Protein AF-A0A7C0WNP3-F1 (afdb_monomer)

Structure (mmCIF, N/CA/C/O backbone):
data_AF-A0A7C0WNP3-F1
#
_entry.id   AF-A0A7C0WNP3-F1
#
loop_
_atom_site.group_PDB
_atom_site.id
_atom_site.type_symbol
_atom_site.label_atom_id
_atom_site.label_alt_id
_atom_site.label_comp_id
_atom_site.label_asym_id
_atom_site.label_entity_id
_atom_site.label_seq_id
_atom_site.pdbx_PDB_ins_code
_atom_site.Cartn_x
_atom_site.Cartn_y
_atom_site.Cartn_z
_atom_site.occupancy
_atom_site.B_iso_or_equiv
_atom_site.auth_seq_id
_atom_site.auth_comp_id
_atom_site.auth_asym_id
_atom_site.auth_atom_id
_atom_site.pdbx_PDB_model_num
ATOM 1 N N . MET A 1 1 ? 27.867 0.418 -64.874 1.00 55.53 1 MET A N 1
ATOM 2 C CA . MET A 1 1 ? 28.407 1.321 -63.824 1.00 55.53 1 MET A CA 1
ATOM 3 C C . MET A 1 1 ? 27.461 1.413 -62.623 1.00 55.53 1 MET A C 1
ATOM 5 O O . MET A 1 1 ? 27.958 1.504 -61.514 1.00 55.53 1 MET A O 1
ATOM 9 N N . SER A 1 2 ? 26.140 1.313 -62.825 1.00 58.91 2 SER A N 1
ATOM 10 C CA . SER A 1 2 ? 25.099 1.189 -61.785 1.00 58.91 2 SER A CA 1
ATOM 11 C C . SER A 1 2 ? 25.270 -0.028 -60.868 1.00 58.91 2 SER A C 1
ATOM 13 O O . SER A 1 2 ? 25.269 0.108 -59.652 1.00 58.91 2 SER A O 1
ATOM 15 N N . ASP A 1 3 ? 25.542 -1.202 -61.437 1.00 67.81 3 ASP A N 1
ATOM 16 C CA . ASP A 1 3 ? 25.469 -2.469 -60.688 1.00 67.81 3 ASP A CA 1
ATOM 17 C C . ASP A 1 3 ? 26.593 -2.628 -59.649 1.00 67.81 3 ASP A C 1
ATOM 19 O O . ASP A 1 3 ? 26.446 -3.317 -58.645 1.00 67.81 3 ASP A O 1
ATOM 23 N N . LEU A 1 4 ? 27.722 -1.945 -59.865 1.00 59.81 4 LEU A N 1
ATOM 24 C CA . LEU A 1 4 ? 28.853 -1.890 -58.931 1.00 59.81 4 LEU A CA 1
ATOM 25 C C . LEU A 1 4 ? 28.584 -0.941 -57.756 1.00 59.81 4 LEU A C 1
ATOM 27 O O . LEU A 1 4 ? 29.032 -1.191 -56.636 1.00 59.81 4 LEU A O 1
ATOM 31 N N . VAL A 1 5 ? 27.839 0.135 -58.017 1.00 65.94 5 VAL A N 1
ATOM 32 C CA . VAL A 1 5 ? 27.430 1.126 -57.019 1.00 65.94 5 VAL A CA 1
ATOM 33 C C . VAL A 1 5 ? 26.389 0.504 -56.084 1.00 65.94 5 VAL A C 1
ATOM 35 O O . VAL A 1 5 ? 26.538 0.611 -54.868 1.00 65.94 5 VAL A O 1
ATOM 38 N N . ASP A 1 6 ? 25.444 -0.269 -56.621 1.00 64.62 6 ASP A N 1
ATOM 39 C CA . ASP A 1 6 ? 24.454 -1.019 -55.835 1.00 64.62 6 ASP A CA 1
ATOM 40 C C . ASP A 1 6 ? 25.078 -2.157 -55.007 1.00 64.62 6 ASP A C 1
ATOM 42 O O . ASP A 1 6 ? 24.654 -2.413 -53.875 1.00 64.62 6 ASP A O 1
ATOM 46 N N . LEU A 1 7 ? 26.141 -2.801 -55.508 1.00 61.31 7 LEU A N 1
ATOM 47 C CA . LEU A 1 7 ? 26.855 -3.854 -54.776 1.00 61.31 7 LEU A CA 1
ATOM 48 C C . LEU A 1 7 ? 27.649 -3.299 -53.575 1.00 61.31 7 LEU A C 1
ATOM 50 O O . LEU A 1 7 ? 27.666 -3.899 -52.495 1.00 61.31 7 LEU A O 1
ATOM 54 N N . LEU A 1 8 ? 28.288 -2.135 -53.743 1.00 58.16 8 LEU A N 1
ATOM 55 C CA . LEU A 1 8 ? 29.068 -1.472 -52.690 1.00 58.16 8 LEU A CA 1
ATOM 56 C C . LEU A 1 8 ? 28.169 -0.773 -51.658 1.00 58.16 8 LEU A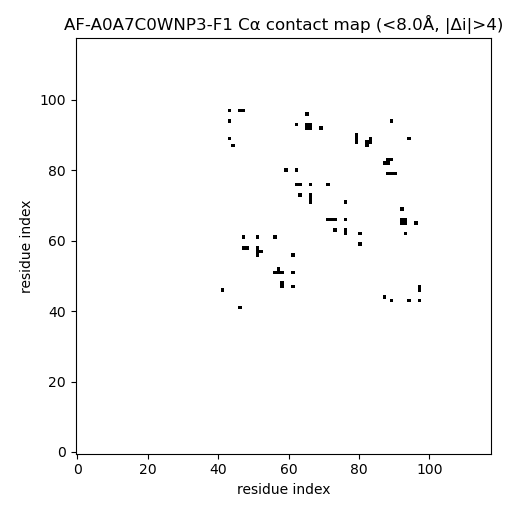 C 1
ATOM 58 O O . LEU A 1 8 ? 28.386 -0.924 -50.448 1.00 58.16 8 LEU A O 1
ATOM 62 N N . LEU A 1 9 ? 27.122 -0.073 -52.107 1.00 59.62 9 LEU A N 1
ATOM 63 C CA . LEU A 1 9 ? 26.142 0.573 -51.227 1.00 59.62 9 LEU A CA 1
ATOM 64 C C . LEU A 1 9 ? 25.256 -0.448 -50.506 1.00 59.62 9 LEU A C 1
ATOM 66 O O . LEU A 1 9 ? 24.931 -0.246 -49.339 1.00 59.62 9 LEU A O 1
ATOM 70 N N . GLY A 1 10 ? 24.917 -1.583 -51.121 1.00 65.19 10 GLY A N 1
ATOM 71 C CA . GLY A 1 10 ? 24.077 -2.613 -50.501 1.00 65.19 10 GLY A CA 1
ATOM 72 C C . GLY A 1 10 ? 24.696 -3.256 -49.253 1.00 65.19 10 GLY A C 1
ATOM 73 O O . GLY A 1 10 ? 23.986 -3.598 -48.309 1.00 65.19 10 GLY A O 1
ATOM 74 N N . SER A 1 11 ? 26.024 -3.395 -49.202 1.00 66.06 11 SER A N 1
ATOM 75 C CA . SER A 1 11 ? 26.714 -3.992 -48.046 1.00 66.06 11 SER A CA 1
ATOM 76 C C . SER A 1 11 ? 26.860 -3.022 -46.867 1.00 66.06 11 SER A C 1
ATOM 78 O O . SER A 1 11 ? 26.741 -3.422 -45.706 1.00 66.06 11 SER A O 1
ATOM 80 N N . THR A 1 12 ? 27.082 -1.741 -47.157 1.00 78.25 12 THR A N 1
ATOM 81 C CA . THR A 1 12 ? 27.269 -0.682 -46.158 1.00 78.25 12 THR A CA 1
ATOM 82 C C . THR A 1 12 ? 25.932 -0.237 -45.575 1.00 78.25 12 THR A C 1
ATOM 84 O O . THR A 1 12 ? 25.797 -0.160 -44.355 1.00 78.25 12 THR A O 1
ATOM 87 N N . THR A 1 13 ? 24.907 -0.071 -46.413 1.00 81.56 13 THR A N 1
ATOM 88 C CA . THR A 1 13 ? 23.538 0.257 -45.979 1.00 81.56 13 THR A CA 1
ATOM 89 C C . THR A 1 13 ? 22.959 -0.809 -45.051 1.00 81.56 13 THR A C 1
ATOM 91 O O . THR A 1 13 ? 22.448 -0.463 -43.991 1.00 81.56 13 THR A O 1
ATOM 94 N N . ARG A 1 14 ? 23.136 -2.102 -45.359 1.00 81.00 14 ARG A N 1
ATOM 95 C CA . ARG A 1 14 ? 22.689 -3.209 -44.490 1.00 81.00 14 ARG A CA 1
ATOM 96 C C . ARG A 1 14 ? 23.351 -3.192 -43.110 1.00 81.00 14 ARG A C 1
ATOM 98 O O . ARG A 1 14 ? 22.697 -3.458 -42.103 1.00 81.00 14 ARG A O 1
ATOM 105 N N . ARG A 1 15 ? 24.645 -2.866 -43.038 1.00 85.44 15 ARG A N 1
ATOM 106 C CA . ARG A 1 15 ? 25.372 -2.756 -41.758 1.00 85.44 15 ARG A CA 1
ATOM 107 C C . ARG A 1 15 ? 24.862 -1.582 -40.926 1.00 85.44 15 ARG A C 1
ATOM 109 O O . ARG A 1 15 ? 24.664 -1.733 -39.723 1.00 85.44 15 ARG A O 1
ATOM 116 N N . LEU A 1 16 ? 24.593 -0.447 -41.569 1.00 85.44 16 LEU A N 1
ATOM 117 C CA . LEU A 1 16 ? 24.041 0.735 -40.909 1.00 85.44 16 LEU A CA 1
ATOM 118 C C . LEU A 1 16 ? 22.619 0.484 -40.397 1.00 85.44 16 LEU A C 1
ATOM 120 O O . LEU A 1 16 ? 22.328 0.803 -39.248 1.00 85.44 16 LEU A O 1
ATOM 124 N N . THR A 1 17 ? 21.755 -0.163 -41.182 1.00 88.62 17 THR A N 1
ATOM 125 C CA . THR A 1 17 ? 20.389 -0.487 -40.741 1.00 88.62 17 THR A CA 1
ATOM 126 C C . THR A 1 17 ? 20.382 -1.442 -39.553 1.00 88.62 17 THR A C 1
ATOM 128 O O . THR A 1 17 ? 19.632 -1.227 -38.606 1.00 88.62 17 THR A O 1
ATOM 131 N N . ILE A 1 18 ? 21.248 -2.463 -39.554 1.00 90.94 18 ILE A N 1
ATOM 132 C CA . ILE A 1 18 ? 21.372 -3.389 -38.417 1.00 90.94 18 ILE A CA 1
ATOM 133 C C . ILE A 1 18 ? 21.883 -2.643 -37.178 1.00 90.94 18 ILE A C 1
ATOM 135 O O . ILE A 1 18 ? 21.351 -2.831 -36.087 1.00 90.94 18 ILE A O 1
ATOM 139 N N . SER A 1 19 ? 22.870 -1.759 -37.340 1.00 91.12 19 SER A N 1
ATOM 140 C CA . SER A 1 19 ? 23.404 -0.950 -36.240 1.00 91.12 19 SER A CA 1
ATOM 141 C C . SER A 1 19 ? 22.347 -0.022 -35.633 1.00 91.12 19 SER A C 1
ATOM 143 O O . SER A 1 19 ? 22.242 0.052 -34.409 1.00 91.12 19 SER A O 1
ATOM 145 N N . ILE A 1 20 ? 21.527 0.628 -36.463 1.00 92.75 20 ILE A N 1
ATOM 146 C CA . ILE A 1 20 ? 20.429 1.493 -36.011 1.00 92.75 20 ILE A CA 1
ATOM 147 C C . ILE A 1 20 ? 19.371 0.673 -35.264 1.00 92.75 20 ILE A C 1
ATOM 149 O O . ILE A 1 20 ? 18.962 1.062 -34.172 1.00 92.75 20 ILE A O 1
ATOM 153 N N . LEU A 1 21 ? 18.964 -0.485 -35.796 1.00 94.12 21 LEU A N 1
ATOM 154 C CA . LEU A 1 21 ? 17.990 -1.359 -35.134 1.00 94.12 21 LEU A CA 1
ATOM 155 C C . LEU A 1 21 ? 18.496 -1.855 -33.773 1.00 94.12 21 LEU A C 1
ATOM 157 O O . LEU A 1 21 ? 17.753 -1.815 -32.794 1.00 94.12 21 LEU A O 1
ATOM 161 N N . LEU A 1 22 ? 19.768 -2.254 -33.680 1.00 94.69 22 LEU A N 1
ATOM 162 C CA . LEU A 1 22 ? 20.379 -2.648 -32.410 1.00 94.69 22 LEU A CA 1
ATOM 163 C C . LEU A 1 22 ? 20.417 -1.489 -31.412 1.00 94.69 22 LEU A C 1
ATOM 165 O O . LEU A 1 22 ? 20.085 -1.688 -30.247 1.00 94.69 22 LEU A O 1
ATOM 169 N N . ALA A 1 23 ? 20.756 -0.276 -31.852 1.00 94.31 23 ALA A N 1
ATOM 170 C CA . ALA A 1 23 ? 20.743 0.899 -30.985 1.00 94.31 23 ALA A CA 1
ATOM 171 C C . ALA A 1 23 ? 19.331 1.202 -30.448 1.00 94.31 23 ALA A C 1
ATOM 173 O O . ALA A 1 23 ? 19.175 1.496 -29.261 1.00 94.31 23 ALA A O 1
ATOM 174 N N . VAL A 1 24 ? 18.287 1.063 -31.273 1.00 95.25 24 VAL A N 1
ATOM 175 C CA . VAL A 1 24 ? 16.883 1.228 -30.846 1.00 95.25 24 VAL A CA 1
ATOM 176 C C . VAL A 1 24 ? 16.473 0.151 -29.831 1.00 95.25 24 VAL A C 1
ATOM 178 O O . VAL A 1 24 ? 15.853 0.452 -28.811 1.00 95.25 24 VAL A O 1
ATOM 181 N N . ILE A 1 25 ? 16.865 -1.105 -30.045 1.00 95.44 25 ILE A N 1
ATOM 182 C CA . ILE A 1 25 ? 16.584 -2.194 -29.095 1.00 95.44 25 ILE A CA 1
ATOM 183 C C . ILE A 1 25 ? 17.318 -1.966 -27.765 1.00 95.44 25 ILE A C 1
ATOM 185 O O . ILE A 1 25 ? 16.737 -2.114 -26.694 1.00 95.44 25 ILE A O 1
ATOM 189 N N . ILE A 1 26 ? 18.586 -1.558 -27.808 1.00 94.94 26 ILE A N 1
ATOM 190 C CA . ILE A 1 26 ? 19.386 -1.313 -26.602 1.00 94.94 26 ILE A CA 1
ATOM 191 C C . ILE A 1 26 ? 18.819 -0.127 -25.814 1.00 94.94 26 ILE A C 1
ATOM 193 O O . ILE A 1 26 ? 18.653 -0.215 -24.600 1.00 94.94 26 ILE A O 1
ATOM 197 N N . THR A 1 27 ? 18.466 0.969 -26.486 1.00 94.06 27 THR A N 1
ATOM 198 C CA . THR A 1 27 ? 17.875 2.151 -25.833 1.00 94.06 27 THR A CA 1
ATOM 199 C C . THR A 1 27 ? 16.511 1.855 -25.205 1.00 94.06 27 THR A C 1
ATOM 201 O O . THR A 1 27 ? 16.252 2.272 -24.072 1.00 94.06 27 THR A O 1
ATOM 204 N N . THR A 1 28 ? 15.654 1.079 -25.872 1.00 91.25 28 THR A N 1
ATOM 205 C CA . THR A 1 28 ? 14.366 0.636 -25.302 1.00 91.25 28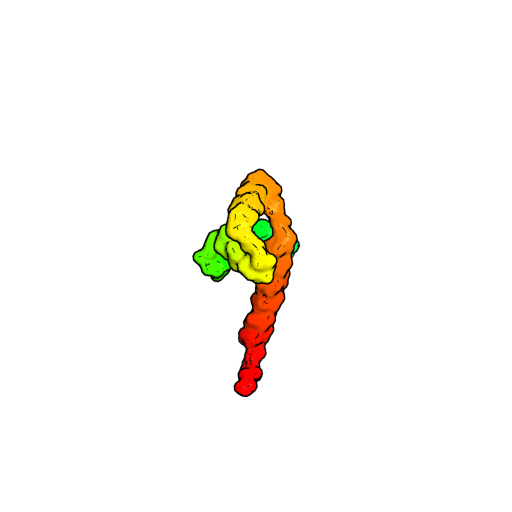 THR A CA 1
ATOM 206 C C . THR A 1 28 ? 14.549 -0.325 -24.123 1.00 91.25 28 THR A C 1
ATOM 208 O O . THR A 1 28 ? 13.884 -0.180 -23.099 1.00 91.25 28 THR A O 1
ATOM 211 N N . ALA A 1 29 ? 15.508 -1.249 -24.190 1.00 93.12 29 ALA A N 1
ATOM 212 C CA . ALA A 1 29 ? 15.823 -2.142 -23.075 1.00 93.12 29 ALA A CA 1
ATOM 213 C C . ALA A 1 29 ? 16.381 -1.382 -21.858 1.00 93.12 29 ALA A C 1
ATOM 215 O O . ALA A 1 29 ? 15.946 -1.616 -20.730 1.00 93.12 29 ALA A O 1
ATOM 216 N N . ILE A 1 30 ? 17.298 -0.432 -22.070 1.00 92.12 30 ILE A N 1
ATOM 217 C CA . ILE A 1 30 ? 17.868 0.399 -20.998 1.00 92.12 30 ILE A CA 1
ATOM 218 C C . ILE A 1 30 ? 16.778 1.250 -20.343 1.00 92.12 30 ILE A C 1
ATOM 220 O O . ILE A 1 30 ? 16.697 1.290 -19.117 1.00 92.12 30 ILE A O 1
ATOM 224 N N . THR A 1 31 ? 15.912 1.897 -21.128 1.00 86.81 31 THR A N 1
ATOM 225 C CA . THR A 1 31 ? 14.796 2.681 -20.571 1.00 86.81 31 THR A CA 1
ATOM 226 C C . THR A 1 31 ? 13.841 1.804 -19.766 1.00 86.81 31 THR A C 1
ATOM 228 O O . THR A 1 31 ? 13.475 2.181 -18.655 1.00 86.81 31 THR A O 1
ATOM 231 N N . PHE A 1 32 ? 13.511 0.604 -20.240 1.00 86.62 32 PHE A N 1
ATOM 232 C CA . PHE A 1 32 ? 12.679 -0.345 -19.501 1.00 86.62 32 PHE A CA 1
ATOM 233 C C . PHE A 1 32 ? 13.308 -0.782 -18.167 1.00 86.62 32 PHE A C 1
ATOM 235 O O . PHE A 1 32 ? 12.641 -0.772 -17.129 1.00 86.62 32 PHE A O 1
ATOM 242 N N . ILE A 1 33 ? 14.604 -1.110 -18.168 1.00 84.31 33 ILE A N 1
ATOM 243 C CA . ILE A 1 33 ? 15.350 -1.473 -16.955 1.00 84.31 33 ILE A CA 1
ATOM 244 C C . ILE A 1 33 ? 15.366 -0.288 -15.983 1.00 84.31 33 ILE A C 1
ATOM 246 O O . ILE A 1 33 ? 14.984 -0.443 -14.824 1.00 84.31 33 ILE A O 1
ATOM 250 N N . LEU A 1 34 ? 15.721 0.912 -16.444 1.00 80.25 34 LEU A N 1
ATOM 251 C CA . LEU A 1 34 ? 15.758 2.107 -15.599 1.00 80.25 34 LEU A CA 1
ATOM 252 C C . LEU A 1 34 ? 14.384 2.447 -15.015 1.00 80.25 34 LEU A C 1
ATOM 254 O O . LEU A 1 34 ? 14.306 2.806 -13.845 1.00 80.25 34 LEU A O 1
ATOM 258 N N . LEU A 1 35 ? 13.296 2.280 -15.770 1.00 73.19 35 LEU A N 1
ATOM 259 C CA . LEU A 1 35 ? 11.938 2.463 -15.251 1.00 73.19 35 LEU A CA 1
ATOM 260 C C . LEU A 1 35 ? 11.600 1.445 -14.157 1.00 73.19 35 LEU A C 1
ATOM 262 O O . LEU A 1 35 ? 10.973 1.806 -13.161 1.00 73.19 35 LEU A O 1
ATOM 266 N N . LYS A 1 36 ? 12.059 0.196 -14.290 1.00 70.62 36 LYS A N 1
ATOM 267 C CA . LYS A 1 36 ? 11.860 -0.820 -13.250 1.00 70.62 36 LYS A CA 1
ATOM 268 C C . LYS A 1 36 ? 12.681 -0.547 -11.987 1.00 70.62 36 LYS A C 1
ATOM 270 O O . LYS A 1 36 ? 12.190 -0.801 -10.891 1.00 70.62 36 LYS A O 1
ATOM 275 N N . PHE A 1 37 ? 13.899 -0.024 -12.135 1.00 63.38 37 PHE A N 1
ATOM 276 C CA . PHE A 1 37 ? 14.805 0.280 -11.020 1.00 63.38 37 PHE A CA 1
ATOM 277 C C . PHE A 1 37 ? 14.556 1.649 -10.370 1.00 63.38 37 PHE A C 1
ATOM 279 O O . PHE A 1 37 ? 14.914 1.841 -9.212 1.00 63.38 37 PHE A O 1
ATOM 286 N N . LYS A 1 38 ? 13.900 2.593 -11.058 1.00 56.06 38 LYS A N 1
ATOM 287 C CA . LYS A 1 38 ? 13.510 3.901 -10.498 1.00 56.06 38 LYS A CA 1
ATOM 288 C C . LYS A 1 38 ? 12.248 3.831 -9.626 1.00 56.06 38 LYS A C 1
ATOM 290 O O . LYS A 1 38 ? 11.752 4.867 -9.188 1.00 56.06 38 LYS A O 1
ATOM 295 N N . LYS A 1 39 ? 11.734 2.631 -9.326 1.00 55.56 39 LYS A N 1
ATOM 296 C CA . LYS A 1 39 ? 10.801 2.442 -8.210 1.00 55.56 39 LYS A CA 1
ATOM 297 C C . LYS A 1 39 ? 11.577 2.713 -6.917 1.00 55.56 39 LYS A C 1
ATOM 299 O O . LYS A 1 39 ? 12.242 1.831 -6.382 1.00 55.56 39 LYS A O 1
ATOM 304 N N . GLY A 1 40 ? 11.552 3.971 -6.472 1.00 59.28 40 GLY A N 1
ATOM 305 C CA . GLY A 1 40 ? 12.042 4.378 -5.157 1.00 59.28 40 GLY A CA 1
ATOM 306 C C . GLY A 1 40 ? 11.325 3.616 -4.038 1.00 59.28 40 GLY A C 1
ATOM 307 O O . GLY A 1 40 ? 10.449 2.790 -4.300 1.00 59.28 40 GLY A O 1
ATOM 308 N N . ARG A 1 41 ? 11.686 3.879 -2.773 1.00 63.84 41 ARG A N 1
ATOM 309 C CA . ARG A 1 41 ? 10.909 3.345 -1.643 1.00 63.84 41 ARG A CA 1
ATOM 310 C C . ARG A 1 41 ? 9.446 3.716 -1.862 1.00 63.84 41 ARG A C 1
ATOM 312 O O . ARG A 1 41 ? 9.138 4.904 -1.909 1.00 63.84 41 ARG A O 1
ATOM 319 N N . LYS A 1 42 ? 8.598 2.697 -2.011 1.00 78.00 42 LYS A N 1
ATOM 320 C CA . LYS A 1 42 ? 7.155 2.882 -2.116 1.00 78.00 42 LYS A CA 1
ATOM 321 C C . LYS A 1 42 ? 6.678 3.687 -0.918 1.00 78.00 42 LYS A C 1
ATOM 323 O O . LYS A 1 42 ? 7.174 3.474 0.199 1.00 78.00 42 LYS A O 1
ATOM 328 N N . THR A 1 43 ? 5.741 4.595 -1.144 1.00 85.75 43 THR A N 1
ATOM 329 C CA . THR A 1 43 ? 5.100 5.287 -0.028 1.00 85.75 43 THR A CA 1
ATOM 330 C C . THR A 1 43 ? 4.295 4.283 0.800 1.00 85.75 43 THR A C 1
ATOM 332 O O . THR A 1 43 ? 4.090 3.129 0.408 1.00 85.75 43 THR A O 1
ATOM 335 N N . ILE A 1 44 ? 3.893 4.673 2.005 1.00 85.31 44 ILE A N 1
ATOM 336 C CA . ILE A 1 44 ? 3.173 3.753 2.891 1.00 85.31 44 ILE A CA 1
ATOM 337 C C . ILE A 1 44 ? 1.788 3.432 2.300 1.00 85.31 44 ILE A C 1
ATOM 339 O O . ILE A 1 44 ? 1.333 2.298 2.399 1.00 85.31 44 ILE A O 1
ATOM 343 N N . GLU A 1 45 ? 1.174 4.399 1.628 1.00 87.94 45 GLU A N 1
ATOM 344 C CA . GLU A 1 45 ? -0.085 4.291 0.893 1.00 87.94 45 GLU A CA 1
ATOM 345 C C . GLU A 1 45 ? 0.047 3.308 -0.273 1.00 87.94 45 GLU A C 1
ATOM 347 O O . GLU A 1 45 ? -0.732 2.367 -0.379 1.00 87.94 45 GLU A O 1
ATOM 352 N N . GLU A 1 46 ? 1.092 3.447 -1.096 1.00 87.81 46 GLU A N 1
ATOM 353 C CA . GLU A 1 46 ? 1.367 2.503 -2.187 1.00 87.81 46 GLU A CA 1
ATOM 354 C C . GLU A 1 46 ? 1.566 1.076 -1.665 1.00 87.81 46 GLU A C 1
ATOM 356 O O . GLU A 1 46 ? 1.110 0.112 -2.276 1.00 87.81 46 GLU A O 1
ATOM 361 N N . ARG A 1 47 ? 2.227 0.924 -0.513 1.00 89.38 47 ARG A N 1
ATOM 362 C CA . ARG A 1 47 ? 2.392 -0.385 0.129 1.00 89.38 47 ARG A CA 1
ATOM 363 C C . ARG A 1 47 ? 1.073 -0.955 0.635 1.00 89.38 47 ARG A C 1
ATOM 365 O O . ARG A 1 47 ? 0.849 -2.152 0.489 1.00 89.38 47 ARG A O 1
ATOM 372 N N . LEU A 1 48 ? 0.237 -0.125 1.252 1.00 91.12 48 LEU A N 1
ATOM 373 C CA . LEU A 1 48 ? -1.076 -0.531 1.745 1.00 91.12 48 LEU A CA 1
ATOM 374 C C . LEU A 1 48 ? -1.968 -0.979 0.579 1.00 91.12 48 LEU A C 1
ATOM 376 O O . LEU A 1 48 ? -2.602 -2.030 0.658 1.00 91.12 48 LEU A O 1
ATOM 380 N N . PHE A 1 49 ? -1.938 -0.231 -0.524 1.00 91.06 49 PHE A N 1
ATOM 381 C CA . PHE A 1 49 ? -2.614 -0.580 -1.767 1.00 91.06 49 PHE A CA 1
ATOM 382 C C . PHE A 1 49 ? -2.094 -1.901 -2.349 1.00 91.06 49 PHE A C 1
ATOM 384 O O . PHE A 1 49 ? -2.876 -2.784 -2.688 1.00 91.06 49 PHE A O 1
ATOM 391 N N . ASP A 1 50 ? -0.778 -2.086 -2.434 1.00 90.06 50 ASP A N 1
ATOM 392 C CA . ASP A 1 50 ? -0.204 -3.320 -2.976 1.00 90.06 50 ASP A CA 1
ATOM 393 C C . ASP A 1 50 ? -0.570 -4.550 -2.130 1.00 90.06 50 ASP A C 1
ATOM 395 O O . ASP A 1 50 ? -0.876 -5.607 -2.682 1.00 90.06 50 ASP A O 1
ATOM 399 N N . ILE A 1 51 ? -0.566 -4.422 -0.799 1.00 90.56 51 ILE A N 1
ATOM 400 C CA . ILE A 1 51 ? -0.922 -5.521 0.111 1.00 90.56 51 ILE A CA 1
ATOM 401 C C . ILE A 1 51 ? -2.413 -5.840 0.027 1.00 90.56 51 ILE A C 1
ATOM 403 O O . ILE A 1 51 ? -2.768 -7.018 -0.029 1.00 90.56 51 ILE A O 1
ATOM 407 N N . SER A 1 52 ? -3.280 -4.825 -0.021 1.00 92.56 52 SER A N 1
ATOM 408 C CA . SER A 1 52 ? -4.727 -5.042 -0.134 1.00 92.56 52 SER A CA 1
ATOM 409 C C . SER A 1 52 ? -5.060 -5.753 -1.446 1.00 92.56 52 SER A C 1
ATOM 411 O O . SER A 1 52 ? -5.805 -6.730 -1.458 1.00 92.56 52 SER A O 1
ATOM 413 N N . ARG A 1 53 ? -4.383 -5.383 -2.540 1.00 92.62 53 ARG A N 1
ATOM 414 C CA . ARG A 1 53 ? -4.501 -6.062 -3.839 1.00 92.62 53 ARG A CA 1
ATOM 415 C C . ARG A 1 53 ? -3.937 -7.474 -3.839 1.00 92.62 53 ARG A C 1
ATOM 417 O O . ARG A 1 53 ? -4.559 -8.360 -4.414 1.00 92.62 53 ARG A O 1
ATOM 424 N N . ALA A 1 54 ? -2.791 -7.706 -3.205 1.00 88.81 54 ALA A N 1
ATOM 425 C CA . ALA A 1 54 ? -2.201 -9.041 -3.116 1.00 88.81 54 ALA A CA 1
ATOM 426 C C . ALA A 1 54 ? -3.079 -10.021 -2.319 1.00 88.81 54 ALA A C 1
ATOM 428 O O . ALA A 1 54 ? -3.043 -11.223 -2.577 1.00 88.81 54 ALA A O 1
ATOM 429 N N . ARG A 1 55 ? -3.858 -9.506 -1.363 1.00 90.19 55 ARG A N 1
ATOM 430 C CA . ARG A 1 55 ? -4.767 -10.277 -0.505 1.00 90.19 55 ARG A CA 1
ATOM 431 C C . ARG A 1 55 ? -6.224 -10.270 -0.972 1.00 90.19 55 ARG A C 1
ATOM 433 O O . ARG A 1 55 ? -7.050 -10.893 -0.315 1.00 90.19 55 ARG A O 1
ATOM 440 N N . ASP A 1 56 ? -6.521 -9.580 -2.073 1.00 93.12 56 ASP A N 1
ATOM 441 C CA . ASP A 1 56 ? -7.878 -9.359 -2.589 1.00 93.12 56 ASP A CA 1
ATOM 442 C C . ASP A 1 56 ? -8.855 -8.821 -1.522 1.00 93.12 56 ASP A C 1
ATOM 444 O O . ASP A 1 56 ? -9.999 -9.253 -1.404 1.00 93.12 56 ASP A O 1
ATOM 448 N N . CYS A 1 57 ? -8.379 -7.878 -0.705 1.00 94.31 57 CYS A N 1
ATOM 449 C CA . CYS A 1 57 ? -9.1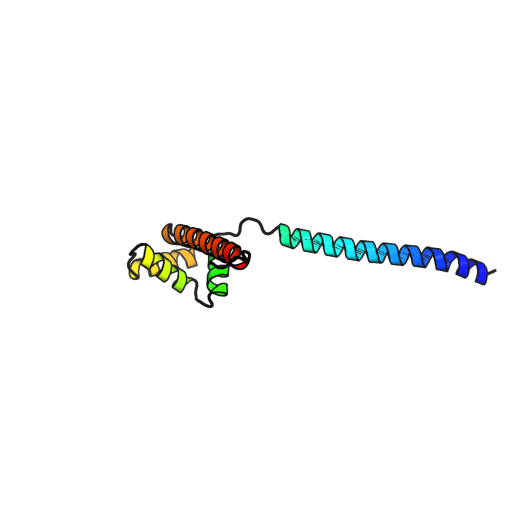60 -7.219 0.338 1.00 94.31 57 CYS A CA 1
ATOM 450 C C . CYS A 1 57 ? -9.149 -5.695 0.175 1.00 94.31 57 CYS A C 1
ATOM 452 O O . CYS A 1 57 ? -8.444 -5.134 -0.670 1.00 94.31 57 CYS A O 1
ATOM 454 N N . SER A 1 58 ? -9.959 -5.001 0.971 1.00 94.50 58 SER A N 1
ATOM 455 C CA . SER A 1 58 ? -9.940 -3.543 1.018 1.00 94.50 58 SER A CA 1
ATOM 456 C C . SER A 1 58 ? -8.832 -3.030 1.942 1.00 94.50 58 SER A C 1
ATOM 458 O O . SER A 1 58 ? -8.382 -3.708 2.864 1.00 94.50 58 SER A O 1
ATOM 460 N N . GLU A 1 59 ? -8.408 -1.782 1.738 1.00 93.06 59 GLU A N 1
ATOM 461 C CA . GLU A 1 59 ? -7.488 -1.113 2.668 1.00 93.06 59 GLU A CA 1
ATOM 462 C C . GLU A 1 59 ? -8.086 -1.003 4.079 1.00 93.06 59 GLU A C 1
ATOM 464 O O . GLU A 1 59 ? -7.353 -1.077 5.061 1.00 93.06 59 GLU A O 1
ATOM 469 N N . TYR A 1 60 ? -9.415 -0.904 4.192 1.00 95.00 60 TYR A N 1
ATOM 470 C CA . TYR A 1 60 ? -10.111 -0.901 5.477 1.00 95.00 60 TYR A CA 1
ATOM 471 C C . TYR A 1 60 ? -9.972 -2.237 6.222 1.00 95.00 60 TYR A C 1
ATOM 473 O O . TYR A 1 60 ? -9.774 -2.243 7.436 1.00 95.00 60 TYR A O 1
ATOM 481 N N . ASP A 1 61 ? -9.983 -3.365 5.510 1.00 95.00 61 ASP A N 1
ATOM 482 C CA . ASP A 1 61 ? -9.782 -4.683 6.125 1.00 95.00 61 ASP A CA 1
ATOM 483 C C . ASP A 1 61 ? -8.383 -4.795 6.744 1.00 95.00 61 ASP A C 1
ATOM 485 O O . ASP A 1 61 ? -8.224 -5.318 7.847 1.00 95.00 61 ASP A O 1
ATOM 489 N N . LEU A 1 62 ? -7.369 -4.220 6.087 1.00 94.25 62 LEU A N 1
ATOM 490 C CA . LEU A 1 62 ? -6.016 -4.130 6.645 1.00 94.25 62 LEU A CA 1
ATOM 491 C C . LEU A 1 62 ? -5.967 -3.243 7.893 1.00 94.25 62 LEU A C 1
ATOM 493 O O . LEU A 1 62 ? -5.225 -3.542 8.830 1.00 94.25 62 LEU A O 1
ATOM 497 N N . PHE A 1 63 ? -6.756 -2.166 7.929 1.00 95.50 63 PHE A N 1
ATOM 498 C CA . PHE A 1 63 ? -6.892 -1.327 9.119 1.00 95.50 63 PHE A CA 1
ATOM 499 C C . PHE A 1 63 ? -7.501 -2.104 10.287 1.00 95.50 63 PHE A C 1
ATOM 501 O O . PHE A 1 63 ? -6.976 -2.034 11.398 1.00 95.50 63 PHE A O 1
ATOM 508 N N . MET A 1 64 ? -8.548 -2.888 10.033 1.00 95.88 64 MET A N 1
ATOM 509 C CA . MET A 1 64 ? -9.190 -3.737 11.039 1.00 95.88 64 MET A CA 1
ATOM 510 C C . MET A 1 64 ? -8.260 -4.848 11.541 1.00 95.88 64 MET A C 1
ATOM 512 O O . MET A 1 64 ? -8.169 -5.082 12.746 1.00 95.88 64 MET A O 1
ATOM 516 N N . GLU A 1 65 ? -7.508 -5.496 10.650 1.00 94.12 65 GLU A N 1
ATOM 517 C CA . GLU A 1 65 ? -6.531 -6.525 11.028 1.00 94.12 65 GLU A CA 1
ATOM 518 C C . GLU A 1 65 ? -5.400 -5.936 11.883 1.00 94.12 65 GLU A C 1
ATOM 520 O O . GLU A 1 65 ? -5.054 -6.466 12.945 1.00 94.12 65 GLU A O 1
ATOM 525 N N . ALA A 1 66 ? -4.855 -4.793 11.462 1.00 94.00 66 ALA A N 1
ATOM 526 C CA . ALA A 1 66 ? -3.822 -4.087 12.206 1.00 94.00 66 ALA A CA 1
ATOM 527 C C . ALA A 1 66 ? -4.322 -3.613 13.578 1.00 94.00 66 ALA A C 1
ATOM 529 O O . ALA A 1 66 ? -3.595 -3.715 14.571 1.00 94.00 66 ALA A O 1
ATOM 530 N N . ALA A 1 67 ? -5.563 -3.130 13.642 1.00 94.38 67 ALA A N 1
ATOM 531 C CA . ALA A 1 67 ? -6.226 -2.736 14.876 1.00 94.38 67 ALA A CA 1
ATOM 532 C C . ALA A 1 67 ? -6.410 -3.916 15.832 1.00 94.38 67 ALA A C 1
ATOM 534 O O . ALA A 1 67 ? -6.156 -3.763 17.026 1.00 94.38 67 ALA A O 1
ATOM 535 N N . GLY A 1 68 ? -6.756 -5.101 15.318 1.00 92.62 68 GLY A N 1
ATOM 536 C CA . GLY A 1 68 ? -6.879 -6.324 16.112 1.00 92.62 68 GLY A CA 1
ATOM 537 C C . GLY A 1 68 ? -5.585 -6.695 16.841 1.00 92.62 68 GLY A C 1
ATOM 538 O O . GLY A 1 68 ? -5.617 -7.061 18.013 1.00 92.62 68 GLY A O 1
ATOM 539 N N . MET A 1 69 ? -4.426 -6.515 16.202 1.00 90.75 69 MET A N 1
ATOM 540 C CA . MET A 1 69 ? -3.128 -6.764 16.848 1.00 90.75 69 MET A CA 1
ATOM 541 C C . MET A 1 69 ? -2.787 -5.757 17.956 1.00 90.75 69 MET A C 1
ATOM 543 O O . MET A 1 69 ? -2.044 -6.087 18.878 1.00 90.75 69 MET A O 1
ATOM 547 N N . TRP A 1 70 ? -3.285 -4.524 17.845 1.00 92.25 70 TRP A N 1
ATOM 548 C CA . TRP A 1 70 ? -3.040 -3.440 18.804 1.00 92.25 70 TRP A CA 1
ATOM 549 C C . TRP A 1 70 ? -4.200 -3.242 19.791 1.00 92.25 70 TRP A C 1
ATOM 551 O O . TRP A 1 70 ? -4.135 -2.347 20.631 1.00 92.25 70 TRP A O 1
ATOM 561 N N . ASN A 1 71 ? -5.237 -4.082 19.706 1.00 93.75 71 ASN A N 1
ATOM 562 C CA . ASN A 1 71 ? -6.466 -4.009 20.493 1.00 93.75 71 ASN A CA 1
ATOM 563 C C . ASN A 1 71 ? -7.166 -2.633 20.416 1.00 93.75 71 ASN A C 1
ATOM 565 O O . ASN A 1 71 ? -7.651 -2.108 21.420 1.00 93.75 71 ASN A O 1
ATOM 569 N N . ILE A 1 72 ? -7.176 -2.028 19.224 1.00 94.25 72 ILE A N 1
ATOM 570 C CA . ILE A 1 72 ? -7.808 -0.727 18.966 1.00 94.25 72 ILE A CA 1
ATOM 571 C C . ILE A 1 72 ? -9.308 -0.934 18.697 1.00 94.25 72 ILE A C 1
ATOM 573 O O . ILE A 1 72 ? -9.663 -1.809 17.905 1.00 94.25 72 ILE A O 1
ATOM 577 N N . PRO A 1 73 ? -10.203 -0.145 19.320 1.00 95.44 73 PRO A N 1
ATOM 578 C CA . PRO A 1 73 ? -11.641 -0.278 19.113 1.00 95.44 73 PRO A CA 1
ATOM 579 C C . PRO A 1 73 ? -12.055 0.143 17.698 1.00 95.44 73 PRO A C 1
ATOM 581 O O . PRO A 1 73 ? -11.570 1.139 17.167 1.00 95.44 73 PRO A O 1
ATOM 584 N N . GLU A 1 74 ? -13.031 -0.559 17.120 1.00 94.69 74 GLU A N 1
ATOM 585 C CA . GLU A 1 74 ? -13.513 -0.333 15.747 1.00 94.69 74 GLU A CA 1
ATOM 586 C C . GLU A 1 74 ? -13.930 1.121 15.474 1.00 94.69 74 GLU A C 1
ATOM 588 O O . GLU A 1 74 ? -13.625 1.667 14.416 1.00 94.69 74 GLU A O 1
ATOM 593 N N . ALA A 1 75 ? -14.568 1.784 16.445 1.00 95.00 75 ALA A N 1
ATOM 594 C CA . ALA A 1 75 ? -14.959 3.188 16.316 1.00 95.00 75 ALA A CA 1
ATOM 595 C C . ALA A 1 75 ? -13.754 4.107 16.043 1.00 95.00 75 ALA A C 1
ATOM 59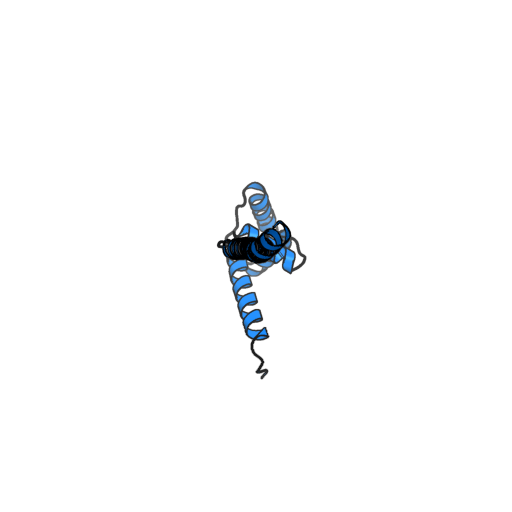7 O O . ALA A 1 75 ? -13.842 5.016 15.217 1.00 95.00 75 ALA A O 1
ATOM 598 N N . GLN A 1 76 ? -12.617 3.834 16.689 1.00 95.25 76 GLN A N 1
ATOM 599 C CA . GLN A 1 76 ? -11.376 4.570 16.463 1.00 95.25 76 GLN A CA 1
ATOM 600 C C . GLN A 1 76 ? -10.779 4.235 15.092 1.00 95.25 76 GLN A C 1
ATOM 602 O O . GLN A 1 76 ? -10.343 5.136 14.384 1.00 95.25 76 GLN A O 1
ATOM 607 N N . VAL A 1 77 ? -10.840 2.970 14.666 1.00 95.81 77 VAL A N 1
ATOM 608 C CA . VAL A 1 77 ? -10.386 2.554 13.327 1.00 95.81 77 VAL A CA 1
ATOM 609 C C . VAL A 1 77 ? -11.167 3.266 12.225 1.00 95.81 77 VAL A C 1
ATOM 611 O O . VAL A 1 77 ? -10.581 3.715 11.244 1.00 95.81 77 VAL A O 1
ATOM 614 N N . GLN A 1 78 ? -12.484 3.409 12.376 1.00 95.62 78 GLN A N 1
ATOM 615 C CA . GLN A 1 78 ? -13.313 4.134 11.410 1.00 95.62 78 GLN A CA 1
ATOM 616 C C . GLN A 1 78 ? -12.950 5.620 11.333 1.00 95.62 78 GLN A C 1
ATOM 618 O O . GLN A 1 78 ? -12.951 6.196 10.244 1.00 95.62 78 GLN A O 1
ATOM 623 N N . GLU A 1 79 ? -12.656 6.254 12.468 1.00 95.50 79 GLU A N 1
ATOM 624 C CA . GLU A 1 79 ? -12.214 7.648 12.492 1.00 95.50 79 GLU A CA 1
ATOM 625 C C . GLU A 1 79 ? -10.838 7.808 11.837 1.00 95.50 79 GLU A C 1
ATOM 627 O O . GLU A 1 79 ? -10.664 8.658 10.962 1.00 95.50 79 GLU A O 1
ATOM 632 N N . ASP A 1 80 ? -9.893 6.942 12.191 1.00 94.75 80 ASP A N 1
ATOM 633 C CA . ASP A 1 80 ? -8.555 6.906 11.610 1.00 94.75 80 ASP A CA 1
ATOM 634 C C . ASP A 1 80 ? -8.601 6.664 10.098 1.00 94.75 80 ASP A C 1
ATOM 636 O O . ASP A 1 80 ? -7.909 7.336 9.334 1.00 94.75 80 ASP A O 1
ATOM 640 N N . PHE A 1 81 ? -9.459 5.751 9.639 1.00 95.06 81 PHE A N 1
ATOM 641 C CA . PHE A 1 81 ? -9.631 5.471 8.218 1.00 95.06 81 PHE A CA 1
ATOM 642 C C . PHE A 1 81 ? -10.236 6.665 7.468 1.00 95.06 81 PHE A C 1
ATOM 644 O O . PHE A 1 81 ? -9.819 6.978 6.354 1.00 95.06 81 PHE A O 1
ATOM 651 N N . LYS A 1 82 ? -11.170 7.404 8.080 1.00 95.25 82 LYS A N 1
ATOM 652 C CA . LYS A 1 82 ? -11.670 8.662 7.500 1.00 95.25 82 LYS A CA 1
ATOM 653 C C . LYS A 1 82 ? -10.561 9.706 7.378 1.00 95.25 82 LYS A C 1
ATOM 655 O O . LYS A 1 82 ? -10.470 10.362 6.343 1.00 95.25 82 LYS A O 1
ATOM 660 N N . ARG A 1 83 ? -9.709 9.853 8.398 1.00 94.12 83 ARG A N 1
ATOM 661 C CA . ARG A 1 83 ? -8.551 10.769 8.355 1.00 94.12 83 ARG A CA 1
ATOM 662 C C . ARG A 1 83 ? -7.555 10.363 7.273 1.00 94.12 83 ARG A C 1
ATOM 664 O O . ARG A 1 83 ? -7.078 11.218 6.528 1.00 94.12 83 ARG A O 1
ATOM 6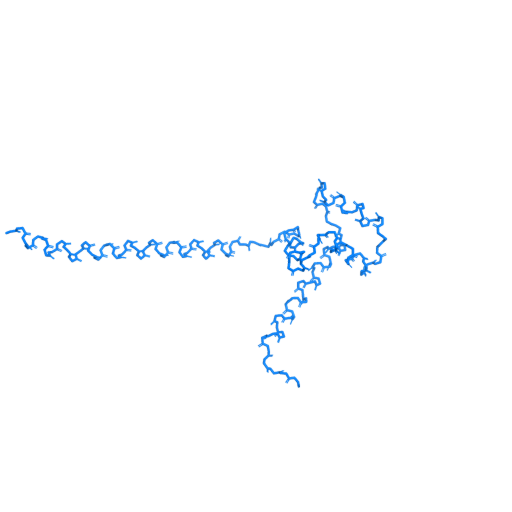71 N N . TYR A 1 84 ? -7.325 9.063 7.122 1.00 93.12 84 TYR A N 1
ATOM 672 C CA . TYR A 1 84 ? -6.533 8.502 6.036 1.00 93.12 84 TYR A CA 1
ATOM 673 C C . TYR A 1 84 ? -7.108 8.863 4.656 1.00 93.12 84 TYR A C 1
ATOM 675 O O . TYR A 1 84 ? -6.383 9.399 3.820 1.00 93.12 84 TYR A O 1
ATOM 683 N N . LEU A 1 85 ? -8.411 8.674 4.427 1.00 91.56 85 LEU A N 1
ATOM 684 C CA . LEU A 1 85 ? -9.042 9.012 3.143 1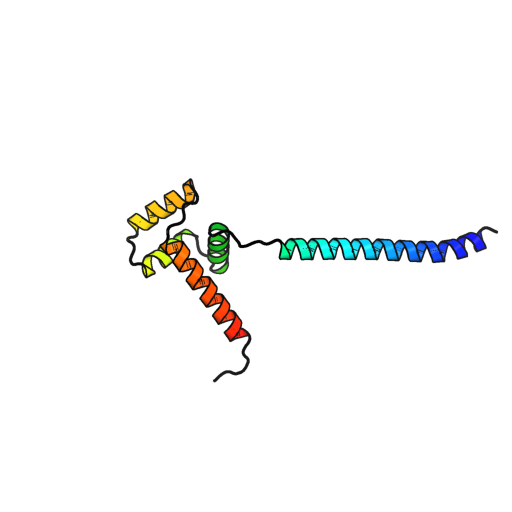.00 91.56 85 LEU A CA 1
ATOM 685 C C . LEU A 1 85 ? -9.016 10.516 2.828 1.00 91.56 85 LEU A C 1
ATOM 687 O O . LEU A 1 85 ? -8.915 10.896 1.664 1.00 91.56 85 LEU A O 1
ATOM 691 N N . LEU A 1 86 ? -9.129 11.373 3.846 1.00 92.19 86 LEU A N 1
ATOM 692 C CA . LEU A 1 86 ? -9.204 12.826 3.665 1.00 92.19 86 LEU A CA 1
ATOM 693 C C . LEU A 1 86 ? -7.832 13.500 3.542 1.00 92.19 86 LEU A C 1
ATOM 695 O O . LEU A 1 86 ? -7.717 14.509 2.849 1.00 92.19 86 LEU A O 1
ATOM 699 N N . GLY A 1 87 ? -6.814 12.985 4.232 1.00 85.19 87 GLY A N 1
ATOM 700 C CA . GLY A 1 87 ? -5.520 13.661 4.375 1.00 85.19 87 GLY A CA 1
ATOM 701 C C . GLY A 1 87 ? -4.298 12.765 4.217 1.00 85.19 87 GLY A C 1
ATOM 702 O O . GLY A 1 87 ? -3.191 13.231 4.474 1.00 85.19 87 GLY A O 1
ATOM 703 N N . SER A 1 88 ? -4.477 11.494 3.840 1.00 82.88 88 SER A N 1
ATOM 704 C CA . SER A 1 88 ? -3.400 10.489 3.807 1.00 82.88 88 SER A CA 1
ATOM 705 C C . SER A 1 88 ? -2.657 10.374 5.147 1.00 82.88 88 SER A C 1
ATOM 707 O O . SER A 1 88 ? -1.479 10.029 5.202 1.00 82.88 88 SER A O 1
ATOM 709 N N . GLU A 1 89 ? -3.338 10.671 6.259 1.00 89.69 89 GLU A N 1
ATOM 710 C CA . GLU A 1 89 ? -2.760 10.511 7.588 1.00 89.69 89 GLU A CA 1
ATOM 711 C C . GLU A 1 89 ? -2.752 9.028 7.952 1.00 89.69 89 GLU A C 1
ATOM 713 O O . GLU A 1 89 ? -3.796 8.381 8.001 1.00 89.69 89 GLU A O 1
ATOM 718 N N . ILE A 1 90 ? -1.561 8.480 8.198 1.00 90.88 90 ILE A N 1
ATOM 719 C CA . ILE A 1 90 ? -1.406 7.058 8.496 1.00 90.88 90 ILE A CA 1
ATOM 720 C C . ILE A 1 90 ? -1.116 6.859 9.982 1.00 90.88 90 ILE A C 1
ATOM 722 O O . ILE A 1 90 ? -0.043 7.263 10.455 1.00 90.88 90 ILE A O 1
ATOM 726 N N . PRO A 1 91 ? -2.007 6.163 10.709 1.00 92.25 91 PRO A N 1
ATOM 727 C CA . PRO A 1 91 ? -1.789 5.835 12.106 1.00 92.25 91 PRO A CA 1
ATOM 728 C C . PRO A 1 91 ? -0.543 4.971 12.338 1.00 92.25 91 PRO A C 1
ATOM 730 O O . PRO A 1 91 ? -0.129 4.154 11.508 1.00 92.25 91 PRO A O 1
ATOM 733 N N . HIS A 1 92 ? 0.045 5.092 13.528 1.00 91.44 92 HIS A N 1
ATOM 734 C CA . HIS A 1 92 ? 1.281 4.383 13.869 1.00 91.44 92 HIS A CA 1
ATOM 735 C C . HIS A 1 92 ? 1.138 2.847 13.854 1.00 91.44 92 HIS A C 1
ATOM 737 O O . HIS A 1 92 ? 2.080 2.136 13.479 1.00 91.44 92 HIS A O 1
ATOM 743 N N . TYR A 1 93 ? -0.031 2.321 14.233 1.00 93.31 93 TYR A N 1
ATOM 744 C CA . TYR A 1 93 ? -0.282 0.877 14.236 1.00 93.31 93 TYR A CA 1
ATOM 745 C C . TYR A 1 93 ? -0.284 0.297 12.815 1.00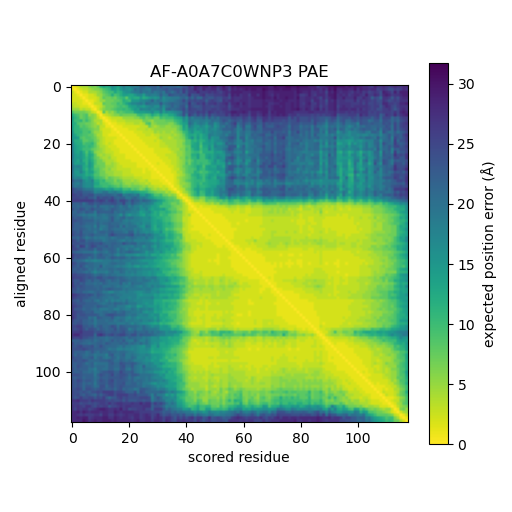 93.31 93 TYR A C 1
ATOM 747 O O . TYR A 1 93 ? 0.308 -0.758 12.600 1.00 93.31 93 TYR A O 1
ATOM 755 N N . ILE A 1 94 ? -0.808 1.033 11.827 1.00 93.94 94 ILE A N 1
ATOM 756 C CA . ILE A 1 94 ? -0.752 0.659 10.404 1.00 93.94 94 ILE A CA 1
ATOM 757 C C . ILE A 1 94 ? 0.692 0.593 9.921 1.00 93.94 94 ILE A C 1
ATOM 759 O O . ILE A 1 94 ? 1.115 -0.396 9.325 1.00 93.94 94 ILE A O 1
ATOM 763 N N . ARG A 1 95 ? 1.502 1.610 10.235 1.00 91.56 95 ARG A N 1
ATOM 764 C CA . ARG A 1 95 ? 2.925 1.619 9.861 1.00 91.56 95 ARG A CA 1
ATOM 765 C C . ARG A 1 95 ? 3.678 0.424 10.450 1.00 91.56 95 ARG A C 1
ATOM 767 O O . ARG A 1 95 ? 4.538 -0.155 9.786 1.00 91.56 95 ARG A O 1
ATOM 774 N N . SER A 1 96 ? 3.372 0.067 11.692 1.00 92.06 96 SER A N 1
ATOM 775 C CA . SER A 1 96 ? 3.981 -1.083 12.366 1.00 92.06 96 SER A CA 1
ATOM 776 C C . SER A 1 96 ? 3.523 -2.407 11.755 1.00 92.06 96 SER A C 1
ATOM 778 O O . SER A 1 96 ? 4.351 -3.286 11.521 1.00 92.06 96 SER A O 1
ATOM 780 N N . TYR A 1 97 ? 2.236 -2.524 11.430 1.00 93.25 97 TYR A N 1
ATOM 781 C CA . TYR A 1 97 ? 1.673 -3.684 10.746 1.00 93.25 97 TYR A CA 1
ATOM 782 C C . TYR A 1 97 ? 2.320 -3.916 9.379 1.00 93.25 97 TYR A C 1
ATOM 784 O O . TYR A 1 97 ? 2.815 -5.006 9.107 1.00 93.25 97 TYR A O 1
ATOM 792 N N . LEU A 1 98 ? 2.437 -2.868 8.562 1.00 90.25 98 LEU A N 1
ATOM 793 C CA . LEU A 1 98 ? 3.062 -2.953 7.244 1.00 90.25 98 LEU A CA 1
ATOM 794 C C . LEU A 1 98 ? 4.522 -3.425 7.317 1.00 90.25 98 LEU A C 1
ATOM 796 O O . LEU A 1 98 ? 4.960 -4.203 6.470 1.00 90.25 98 LEU A O 1
ATOM 800 N N . ARG A 1 99 ? 5.280 -2.984 8.330 1.00 88.88 99 ARG A N 1
ATOM 801 C CA . ARG A 1 99 ? 6.657 -3.459 8.571 1.00 88.88 99 ARG A CA 1
ATOM 802 C C . ARG A 1 99 ? 6.705 -4.939 8.940 1.00 88.88 99 ARG A C 1
ATOM 804 O O . ARG A 1 99 ? 7.614 -5.643 8.510 1.00 88.88 99 ARG A O 1
ATOM 811 N N . ALA A 1 100 ? 5.756 -5.404 9.750 1.00 88.75 100 ALA A N 1
ATOM 812 C CA . ALA A 1 100 ? 5.663 -6.817 10.097 1.00 88.75 100 ALA A CA 1
ATOM 813 C C . ALA A 1 100 ? 5.331 -7.667 8.864 1.00 88.75 100 ALA A C 1
ATOM 815 O O . ALA A 1 100 ? 5.869 -8.762 8.714 1.00 88.75 100 ALA A O 1
ATOM 816 N N . GLU A 1 101 ? 4.496 -7.144 7.969 1.00 87.62 101 GLU A N 1
ATOM 817 C CA . GLU A 1 101 ? 4.077 -7.860 6.771 1.00 87.62 101 GLU A CA 1
ATOM 818 C C . GLU A 1 101 ? 5.192 -7.993 5.728 1.00 87.62 101 GLU A C 1
ATOM 820 O O . GLU A 1 101 ? 5.398 -9.080 5.198 1.00 87.62 101 GLU A O 1
ATOM 825 N N . GLU A 1 102 ? 5.998 -6.947 5.519 1.00 84.50 102 GLU A N 1
ATOM 826 C CA . GLU A 1 102 ? 7.211 -7.045 4.688 1.00 84.50 102 GLU A CA 1
ATOM 827 C C . GLU A 1 102 ? 8.158 -8.131 5.194 1.00 84.50 102 GLU A C 1
ATOM 829 O O . GLU A 1 102 ? 8.634 -8.962 4.424 1.00 84.50 102 GLU A O 1
ATOM 834 N N . LYS A 1 103 ? 8.381 -8.172 6.510 1.00 86.75 103 LYS A N 1
ATOM 835 C CA . LYS A 1 103 ? 9.259 -9.172 7.117 1.00 86.75 103 LYS A CA 1
ATOM 836 C C . LYS A 1 103 ? 8.735 -10.597 6.914 1.00 86.75 103 LYS A C 1
ATOM 838 O O . LYS A 1 103 ? 9.530 -11.521 6.746 1.00 86.75 103 LYS A O 1
ATOM 843 N N . LYS A 1 104 ? 7.413 -10.797 6.945 1.00 86.06 104 LYS A N 1
ATOM 844 C CA . LYS A 1 104 ? 6.805 -12.105 6.655 1.00 86.06 104 LYS A CA 1
ATOM 845 C C . LYS A 1 104 ? 6.982 -12.492 5.193 1.00 86.06 104 LYS A C 1
ATOM 847 O O . LYS A 1 104 ? 7.308 -13.644 4.927 1.00 86.06 104 LYS A O 1
ATOM 852 N N . ASP A 1 105 ? 6.784 -11.562 4.262 1.00 83.69 105 ASP A N 1
ATOM 853 C CA . ASP A 1 105 ? 6.949 -11.847 2.835 1.00 83.69 105 ASP A CA 1
ATOM 854 C C . ASP A 1 105 ? 8.407 -12.193 2.493 1.00 83.69 105 ASP A C 1
ATOM 856 O O . ASP A 1 105 ? 8.662 -13.186 1.810 1.00 83.69 105 ASP A O 1
ATOM 860 N N . GLU A 1 106 ? 9.375 -11.475 3.072 1.00 82.75 106 GLU A N 1
ATOM 861 C CA . GLU A 1 106 ? 10.804 -11.810 2.975 1.00 82.75 106 GLU A CA 1
ATOM 862 C C . GLU A 1 106 ? 11.097 -13.224 3.493 1.00 82.75 106 GLU A C 1
ATOM 864 O O . GLU A 1 106 ? 11.779 -14.009 2.828 1.00 82.75 106 GLU A O 1
ATOM 869 N N . LEU A 1 107 ? 10.548 -13.579 4.659 1.00 83.88 107 LEU A N 1
ATOM 870 C CA . LEU A 1 107 ? 10.726 -14.904 5.251 1.00 83.88 107 LEU A CA 1
ATOM 871 C C . LEU A 1 107 ? 10.086 -16.004 4.390 1.00 83.88 107 LEU A C 1
ATOM 873 O O . LEU A 1 107 ? 10.687 -17.057 4.183 1.00 83.88 107 LEU A O 1
ATOM 877 N N . ASN A 1 108 ? 8.898 -15.752 3.842 1.00 82.75 108 ASN A N 1
ATOM 878 C CA . ASN A 1 108 ? 8.213 -16.670 2.932 1.00 82.75 108 ASN A CA 1
ATOM 879 C C . ASN A 1 108 ? 8.969 -16.827 1.606 1.00 82.75 108 ASN A C 1
ATOM 881 O O . ASN A 1 108 ? 8.985 -17.913 1.021 1.00 82.75 108 ASN A O 1
ATOM 885 N N . GLY A 1 109 ? 9.597 -15.758 1.115 1.00 82.31 109 GLY A N 1
ATOM 886 C CA . GLY A 1 109 ? 10.490 -15.790 -0.040 1.00 82.31 109 GLY A CA 1
ATOM 887 C C . GLY A 1 109 ? 11.721 -16.657 0.222 1.00 82.31 109 GLY A C 1
ATOM 888 O O . GLY A 1 109 ? 12.028 -17.539 -0.579 1.00 82.31 109 GLY A O 1
ATOM 889 N N . LEU A 1 110 ? 12.367 -16.467 1.377 1.00 81.62 110 LEU A N 1
ATOM 890 C CA . LEU A 1 110 ? 13.500 -17.285 1.818 1.00 81.62 110 LEU A CA 1
ATOM 891 C C . LEU A 1 110 ? 13.121 -18.762 1.945 1.00 81.62 110 LEU A C 1
ATOM 893 O O . LEU A 1 110 ? 13.843 -19.621 1.442 1.00 81.62 110 LEU A O 1
ATOM 897 N N . PHE A 1 111 ? 11.972 -19.061 2.555 1.00 80.56 111 PHE A N 1
ATOM 898 C CA . PHE A 1 111 ? 11.501 -20.436 2.706 1.00 80.56 111 PHE A CA 1
ATOM 899 C C . PHE A 1 111 ? 11.218 -21.100 1.352 1.00 80.56 111 PHE A C 1
ATOM 901 O O . PHE A 1 111 ? 11.634 -22.232 1.131 1.00 80.56 111 PHE A O 1
ATOM 908 N N . ARG A 1 112 ? 10.597 -20.384 0.402 1.00 81.81 112 ARG A N 1
ATOM 909 C CA . ARG A 1 112 ? 10.380 -20.892 -0.968 1.00 81.81 112 ARG A CA 1
ATOM 910 C C . ARG A 1 112 ? 11.678 -21.193 -1.721 1.00 81.81 112 ARG A C 1
ATOM 912 O O . ARG A 1 112 ? 11.668 -22.037 -2.612 1.00 81.81 112 ARG A O 1
ATOM 919 N N . MET A 1 113 ? 12.771 -20.505 -1.396 1.00 76.69 113 MET A N 1
ATOM 920 C CA . MET A 1 113 ? 14.075 -20.692 -2.037 1.00 76.69 113 MET A CA 1
ATOM 921 C C . MET A 1 113 ? 14.907 -21.826 -1.433 1.00 76.69 113 MET A C 1
ATOM 923 O O . MET A 1 113 ? 15.872 -22.249 -2.066 1.00 76.69 113 MET A O 1
ATOM 927 N N . TRP A 1 114 ? 14.572 -22.319 -0.239 1.00 74.44 114 TRP A N 1
ATOM 928 C CA . TRP A 1 114 ? 15.343 -23.357 0.439 1.00 74.44 114 TRP A CA 1
ATOM 929 C C . TRP A 1 114 ? 14.811 -24.766 0.098 1.00 74.44 114 TRP A C 1
ATOM 931 O O . TRP A 1 114 ? 13.732 -25.133 0.559 1.00 74.44 114 TRP A O 1
ATOM 941 N N . PRO A 1 115 ? 15.548 -25.596 -0.672 1.00 64.19 115 PRO A N 1
ATOM 942 C CA . PRO A 1 115 ? 15.091 -26.931 -1.080 1.00 64.19 115 PRO A CA 1
ATOM 943 C C . PRO A 1 115 ? 15.289 -28.013 -0.004 1.00 64.19 115 PRO A C 1
ATOM 945 O O . PRO A 1 115 ? 14.895 -29.159 -0.206 1.00 64.19 115 PRO A O 1
ATOM 948 N N . GLY A 1 116 ? 15.917 -27.684 1.127 1.00 67.81 116 GLY A N 1
ATOM 949 C CA . GLY A 1 116 ? 16.143 -28.615 2.232 1.00 67.81 116 GLY A CA 1
ATOM 950 C C . GLY A 1 116 ? 14.991 -28.585 3.229 1.00 67.81 116 GLY A C 1
ATOM 951 O O . GLY A 1 116 ? 15.103 -27.941 4.271 1.00 67.81 116 GLY A O 1
ATOM 952 N N . GLY A 1 117 ? 13.887 -29.256 2.905 1.00 66.50 117 GLY A N 1
ATOM 953 C CA . GLY A 1 117 ? 12.872 -29.597 3.903 1.00 66.50 117 GLY A CA 1
ATOM 954 C C . GLY A 1 117 ? 13.480 -30.468 5.007 1.00 66.50 117 GLY A C 1
ATOM 955 O O . GLY A 1 117 ? 14.334 -31.307 4.722 1.00 66.50 117 GLY A O 1
ATOM 956 N N . ILE A 1 118 ? 13.071 -30.202 6.249 1.00 57.34 118 ILE A N 1
ATOM 957 C CA . ILE A 1 118 ? 13.412 -30.977 7.455 1.00 57.34 118 ILE A CA 1
ATOM 958 C C . ILE A 1 118 ? 12.836 -32.389 7.333 1.00 57.34 118 ILE A C 1
ATOM 960 O O . ILE A 1 118 ? 11.671 -32.491 6.883 1.00 57.34 118 ILE A O 1
#

Mean predicted aligned error: 12.17 Å

Sequence (118 aa):
MSDLVDLLLGSTTRRLTISILLAVIITTAITFILLKFKKGRKTIEERLFDISRARDCSEYDLFMEAAGMWNIPEAQVQEDFKRYLLGSEIPHYIRSYLRAEEKKDELNGLFRMWPGGI

Radius of gyration: 27.01 Å; Cα contacts (8 Å, |Δi|>4): 41; chains: 1; bounding box: 44×45×84 Å

Solvent-accessible surface area (backbone atoms only — not comparable to full-atom values): 6828 Å² total; per-residue (Å²): 118,66,69,62,51,53,57,56,49,52,59,53,51,53,52,51,52,51,52,51,52,49,51,52,52,50,53,54,50,50,52,53,51,49,60,65,65,64,62,61,87,70,52,72,65,56,48,46,51,52,50,18,60,76,67,75,49,53,62,65,56,53,50,54,54,32,24,61,78,68,72,52,57,67,74,57,50,56,53,49,50,50,44,25,75,76,66,70,48,77,57,71,58,53,57,52,41,55,54,53,50,52,55,48,53,53,51,53,52,53,55,75,70,52,87,79,75,132

pLDDT: mean 84.87, std 11.75, range [55.53, 95.88]

Nearest PDB structures (foldseek):
  6nd1-assembly1_E  TM=2.572E-01  e=3.468E+00  Sac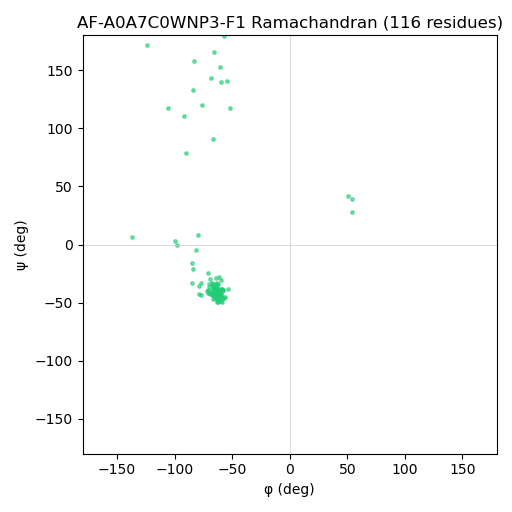charomyces cerevisiae

Foldseek 3Di:
DVVVVCVVCVVVVVVVVVVVVVVVVVVVVVVVVVVVVPPDPDDLVSLLVVVCVVVVHDSLVLLVVLCVVVVNDPVVSVV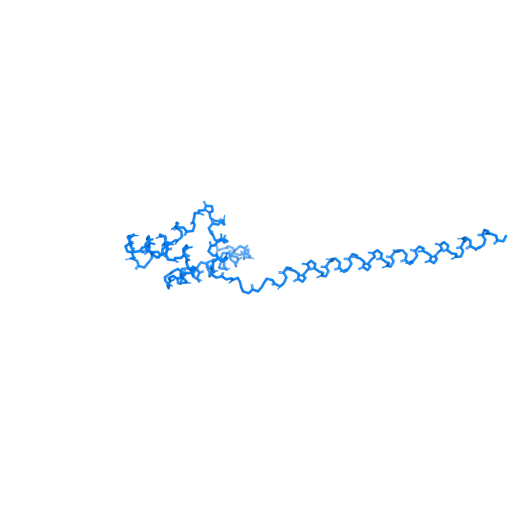QVVCCVVPVDHDPSSVVSSVVVVVVVVVVVVVVPDPDDD

Secondary structure (DSSP, 8-state):
-HHHHHHHHHHHHHHHHHHHHHHHHHHHHHHHHHHHHT--SPPHHHHHHHHHHHTT--HHHHHHHHHHHHT--HHHHHHHHHHHHHH----HHHHHHHHHHHHHHHHHHHHHH-----